Protein AF-A0A7I8IP91-F1 (afdb_monomer_lite)

InterPro domains:
  IPR002547 tRNA-binding domain [PF01588] (22-97)
  IPR002547 tRNA-binding domain [PS50886] (16-109)
  IPR012340 Nucleic acid-binding, OB-fold [G3DSA:2.40.50.140] (15-152)
  IPR012340 Nucleic acid-binding, OB-fold [SSF50249] (19-148)

Organism: Spirodela intermedia (NCBI:txid51605)

Radius of gyration: 16.3 Å; chains: 1; bounding box: 38×33×52 Å

Secondary structure (DSSP, 8-state):
-----------HHHHHHHTS-EEEEEEEEEEE-TT-TT-EEEEEESSSSSPEEEEES--S-EEEETTSPPEEETTEEE-SEEE----S--------B-EES-GGGGGGPPPPPPHHHHHHTTHHHHHHTTEEE-TTS-EEETTEEEEBBTB-

Foldseek 3Di:
DDPDDDPPPPDVLQLLVLQWFKKFWDFPDWDQDPQDNQKIWTFIHLPDPGTFTAIDNDDAGFIWRQQADWDDDRNDTGRTDTDDQDDDDRDDDDIWTKHWADPVCRVVRDHHDHNVCCVVVVSVVSNVVQWDQDPVRFTHRPNTGIATPVGD

pLDDT: mean 77.34, std 15.68, range [33.44, 92.81]

Structure (mmCIF, N/CA/C/O backbone):
data_AF-A0A7I8IP91-F1
#
_entry.id   AF-A0A7I8IP91-F1
#
loop_
_atom_site.group_PDB
_atom_site.id
_atom_site.type_symbol
_atom_site.label_atom_id
_atom_site.label_alt_id
_atom_site.label_comp_id
_atom_site.label_asym_id
_atom_site.label_entity_id
_atom_site.label_seq_id
_atom_site.pdbx_PDB_ins_code
_atom_site.Cartn_x
_atom_site.Cartn_y
_atom_site.Cartn_z
_atom_site.occupancy
_atom_site.B_iso_or_equiv
_atom_site.auth_seq_id
_atom_site.auth_comp_id
_atom_site.auth_asym_id
_atom_site.auth_atom_id
_atom_site.pdbx_PDB_model_num
ATOM 1 N N . MET A 1 1 ? 16.132 -11.610 -36.504 1.00 33.44 1 MET A N 1
ATOM 2 C CA . MET A 1 1 ? 17.129 -11.878 -35.449 1.00 33.44 1 MET A CA 1
ATOM 3 C C . MET A 1 1 ? 16.490 -11.457 -34.143 1.00 33.44 1 MET A C 1
ATOM 5 O O . MET A 1 1 ? 16.231 -10.275 -33.980 1.00 33.44 1 MET A O 1
ATOM 9 N N . SER A 1 2 ? 16.096 -12.425 -33.314 1.00 39.28 2 SER A N 1
ATOM 10 C CA . SER A 1 2 ? 15.478 -12.147 -32.015 1.00 39.28 2 SER A CA 1
ATOM 11 C C . SER A 1 2 ? 16.551 -11.561 -31.107 1.00 39.28 2 SER A C 1
ATOM 13 O O . SER A 1 2 ? 17.566 -12.219 -30.869 1.00 39.28 2 SER A O 1
ATOM 15 N N . ALA A 1 3 ? 16.378 -10.315 -30.673 1.00 34.19 3 ALA A N 1
ATOM 16 C CA . ALA A 1 3 ? 17.216 -9.752 -29.632 1.00 34.19 3 ALA A CA 1
ATOM 17 C C . ALA A 1 3 ? 16.907 -10.529 -28.349 1.00 34.19 3 ALA A C 1
ATOM 19 O O . ALA A 1 3 ? 15.826 -10.401 -27.781 1.00 34.19 3 ALA A O 1
ATOM 20 N N . ALA A 1 4 ? 17.839 -11.384 -27.932 1.00 35.97 4 ALA A N 1
ATOM 21 C CA . ALA A 1 4 ? 17.810 -11.949 -26.598 1.00 35.97 4 ALA A CA 1
ATOM 22 C C . ALA A 1 4 ? 17.852 -10.774 -25.616 1.00 35.97 4 ALA A C 1
ATOM 24 O O . ALA A 1 4 ? 18.824 -10.015 -25.610 1.00 35.97 4 ALA A O 1
ATOM 25 N N . ALA A 1 5 ? 16.780 -10.597 -24.841 1.00 37.12 5 ALA A N 1
ATOM 26 C CA . ALA A 1 5 ? 16.767 -9.655 -23.737 1.00 37.12 5 ALA A CA 1
ATOM 27 C C . ALA A 1 5 ? 17.964 -9.990 -22.842 1.00 37.12 5 ALA A C 1
ATOM 29 O O . ALA A 1 5 ? 18.101 -11.122 -22.370 1.00 37.12 5 ALA A O 1
ATOM 30 N N . ALA A 1 6 ? 18.873 -9.027 -22.685 1.00 37.91 6 ALA A N 1
ATOM 31 C CA . ALA A 1 6 ? 19.972 -9.150 -21.744 1.00 37.91 6 ALA A CA 1
ATOM 32 C C . ALA A 1 6 ? 19.394 -9.545 -20.374 1.00 37.91 6 ALA A C 1
ATOM 34 O O . ALA A 1 6 ? 18.312 -9.061 -20.026 1.00 37.91 6 ALA A O 1
ATOM 35 N N . PRO A 1 7 ? 20.065 -10.413 -19.596 1.00 43.66 7 PRO A N 1
ATOM 36 C CA . PRO A 1 7 ? 19.620 -10.690 -18.242 1.00 43.66 7 PRO A CA 1
ATOM 37 C C . PRO A 1 7 ? 19.564 -9.348 -17.514 1.00 43.66 7 PRO A C 1
ATOM 39 O O . PRO A 1 7 ? 20.591 -8.679 -17.391 1.00 43.66 7 PRO A O 1
ATOM 42 N N . LEU A 1 8 ? 18.354 -8.928 -17.125 1.00 48.78 8 LEU A N 1
ATOM 43 C CA . LEU A 1 8 ? 18.128 -7.729 -16.325 1.00 48.78 8 LEU A CA 1
ATOM 44 C C . LEU A 1 8 ? 19.043 -7.850 -15.109 1.00 48.78 8 LEU A C 1
ATOM 46 O O . LEU A 1 8 ? 18.809 -8.687 -14.235 1.00 48.78 8 LEU A O 1
ATOM 50 N N . ALA A 1 9 ? 20.130 -7.076 -15.108 1.00 45.84 9 ALA A N 1
ATOM 51 C CA . ALA A 1 9 ? 21.014 -6.965 -13.965 1.00 45.84 9 ALA A CA 1
ATOM 52 C C . ALA A 1 9 ? 20.152 -6.697 -12.725 1.00 45.84 9 ALA A C 1
ATOM 54 O O . ALA A 1 9 ? 19.138 -6.007 -12.827 1.00 45.84 9 ALA A O 1
ATOM 55 N N . ALA A 1 10 ? 20.532 -7.285 -11.591 1.00 57.12 10 ALA A N 1
ATOM 56 C CA . ALA A 1 10 ? 19.866 -7.103 -10.308 1.00 57.12 10 ALA A CA 1
ATOM 57 C C . ALA A 1 10 ? 19.738 -5.606 -9.992 1.00 57.12 10 ALA A C 1
ATOM 59 O O . ALA A 1 10 ? 20.677 -4.988 -9.494 1.00 57.12 10 ALA A O 1
ATOM 60 N N . ASP A 1 11 ? 18.600 -5.014 -10.348 1.00 71.25 11 ASP A N 1
ATOM 61 C CA . ASP A 1 11 ? 18.232 -3.669 -9.950 1.00 71.25 11 ASP A CA 1
ATOM 62 C C . ASP A 1 11 ? 17.725 -3.764 -8.505 1.00 71.25 11 ASP A C 1
ATOM 64 O O . ASP A 1 11 ? 16.665 -4.364 -8.270 1.00 71.25 11 ASP A O 1
ATOM 68 N N . PRO A 1 12 ? 18.453 -3.197 -7.524 1.00 79.31 12 PRO A N 1
ATOM 69 C CA . PRO A 1 12 ? 18.058 -3.251 -6.121 1.00 79.31 12 PRO A CA 1
ATOM 70 C C . PRO A 1 12 ? 16.658 -2.675 -5.882 1.00 79.31 12 PRO A C 1
ATOM 72 O O . PRO A 1 12 ? 15.971 -3.096 -4.953 1.00 79.31 12 PRO A O 1
ATOM 75 N N . ALA A 1 13 ? 16.222 -1.727 -6.719 1.00 79.06 13 ALA A N 1
ATOM 76 C CA . ALA A 1 13 ? 14.886 -1.153 -6.668 1.00 79.06 13 ALA A CA 1
ATOM 77 C C . ALA A 1 13 ? 13.824 -2.180 -7.051 1.00 79.06 13 ALA A C 1
ATOM 79 O O . ALA A 1 13 ? 12.839 -2.345 -6.333 1.00 79.06 13 ALA A O 1
ATOM 80 N N . ARG A 1 14 ? 14.046 -2.895 -8.160 1.00 82.56 14 ARG A N 1
ATOM 81 C CA . ARG A 1 14 ? 13.148 -3.941 -8.661 1.00 82.56 14 ARG A CA 1
ATOM 82 C C . ARG A 1 14 ? 13.026 -5.082 -7.660 1.00 82.56 14 ARG A C 1
ATOM 84 O O . ARG A 1 14 ? 11.921 -5.541 -7.381 1.00 82.56 14 ARG A O 1
ATOM 91 N N . GLU A 1 15 ? 14.145 -5.505 -7.076 1.00 85.81 15 GLU A N 1
ATOM 92 C CA . GLU A 1 15 ? 14.147 -6.525 -6.023 1.00 85.81 15 GLU A CA 1
ATOM 93 C C . GLU A 1 15 ? 13.382 -6.055 -4.781 1.00 85.81 15 GLU A C 1
ATOM 95 O O . GLU A 1 15 ? 12.542 -6.788 -4.259 1.00 85.81 15 GLU A O 1
ATOM 100 N N . ALA A 1 16 ? 13.612 -4.817 -4.333 1.00 88.06 16 ALA A N 1
ATOM 101 C CA . ALA A 1 16 ? 12.883 -4.230 -3.213 1.00 88.06 16 ALA A CA 1
ATOM 102 C C . ALA A 1 16 ? 11.378 -4.100 -3.500 1.00 88.06 16 ALA A C 1
ATOM 104 O O . ALA A 1 16 ? 10.563 -4.369 -2.617 1.00 88.06 16 ALA A O 1
ATOM 105 N N . ALA A 1 17 ? 10.999 -3.742 -4.727 1.00 87.94 17 ALA A N 1
ATOM 106 C CA . ALA A 1 17 ? 9.607 -3.644 -5.147 1.00 87.94 17 ALA A CA 1
ATOM 107 C C . ALA A 1 17 ? 8.913 -5.010 -5.161 1.00 87.94 17 ALA A C 1
ATOM 109 O O . ALA A 1 17 ? 7.777 -5.108 -4.707 1.00 87.94 17 ALA A O 1
ATOM 110 N N . GLY A 1 18 ? 9.608 -6.076 -5.572 1.00 87.12 18 GLY A N 1
ATOM 111 C CA . GLY A 1 18 ? 9.089 -7.446 -5.496 1.00 87.12 18 GLY A CA 1
ATOM 112 C C . GLY A 1 18 ? 8.797 -7.926 -4.068 1.00 87.12 18 GLY A C 1
ATOM 113 O O . GLY A 1 18 ? 7.997 -8.836 -3.877 1.00 87.12 18 GLY A O 1
ATOM 114 N N . LEU A 1 19 ? 9.408 -7.306 -3.052 1.00 90.12 19 LEU A N 1
ATOM 115 C CA . LEU A 1 19 ? 9.147 -7.596 -1.636 1.00 90.12 19 LEU A CA 1
ATOM 116 C C . LEU A 1 19 ? 7.926 -6.845 -1.076 1.00 90.12 19 LEU A C 1
ATOM 118 O O . LEU A 1 19 ? 7.536 -7.080 0.073 1.00 90.12 19 LEU A O 1
ATOM 122 N N . LEU A 1 20 ? 7.338 -5.918 -1.832 1.00 89.50 20 LEU A N 1
ATOM 123 C CA . LEU A 1 20 ? 6.121 -5.214 -1.446 1.00 89.50 20 LEU A CA 1
ATOM 124 C C . LEU A 1 20 ? 4.884 -6.005 -1.879 1.00 89.50 20 LEU A C 1
ATOM 126 O O . LEU A 1 20 ? 4.810 -6.517 -2.990 1.00 89.50 20 LEU A O 1
ATOM 130 N N . ASP A 1 21 ? 3.885 -6.071 -1.002 1.00 89.00 21 ASP A N 1
ATOM 131 C CA . ASP A 1 21 ? 2.593 -6.676 -1.324 1.00 89.00 21 ASP A CA 1
ATOM 132 C C . ASP A 1 21 ? 1.677 -5.593 -1.898 1.00 89.00 21 ASP A C 1
ATOM 134 O O . ASP A 1 21 ? 0.967 -4.908 -1.155 1.00 89.00 21 ASP A O 1
ATOM 138 N N . ILE A 1 22 ? 1.781 -5.374 -3.210 1.00 86.50 22 ILE A N 1
ATOM 139 C CA . ILE A 1 22 ? 0.960 -4.412 -3.949 1.00 86.50 22 ILE A CA 1
ATOM 140 C C . ILE A 1 22 ? -0.147 -5.174 -4.671 1.00 86.50 22 ILE A C 1
ATOM 142 O O . ILE A 1 22 ? 0.112 -6.019 -5.534 1.00 86.50 22 ILE A O 1
ATOM 146 N N . ARG A 1 23 ? -1.392 -4.848 -4.328 1.00 83.75 23 ARG A N 1
ATOM 147 C CA . ARG A 1 23 ? -2.587 -5.467 -4.906 1.00 83.75 23 ARG A CA 1
ATOM 148 C C . ARG A 1 23 ? -3.520 -4.405 -5.442 1.00 83.75 23 ARG A C 1
ATOM 150 O O . ARG A 1 23 ? -3.621 -3.323 -4.874 1.00 83.75 23 ARG A O 1
ATOM 157 N N . VAL A 1 24 ? -4.256 -4.726 -6.492 1.00 78.44 24 VAL A N 1
ATOM 158 C CA . VAL A 1 24 ? -5.423 -3.928 -6.863 1.00 78.44 24 VAL A CA 1
ATOM 159 C C . VAL A 1 24 ? -6.527 -4.156 -5.829 1.00 78.44 24 VAL A C 1
ATOM 161 O O . VAL A 1 24 ? -6.783 -5.300 -5.455 1.00 78.44 24 VAL A O 1
ATOM 164 N N . GLY A 1 25 ? -7.162 -3.081 -5.356 1.00 77.38 25 GLY A N 1
ATOM 165 C CA . GLY A 1 25 ? -8.253 -3.144 -4.387 1.00 77.38 25 GLY A CA 1
ATOM 166 C C . GLY A 1 25 ? -9.517 -2.444 -4.882 1.00 77.38 25 GLY A C 1
ATOM 167 O O . GLY A 1 25 ? -9.457 -1.435 -5.587 1.00 77.38 25 GLY A O 1
ATOM 168 N N . ARG A 1 26 ? -10.684 -2.962 -4.491 1.00 80.56 26 ARG A N 1
ATOM 169 C CA . ARG A 1 26 ? -11.982 -2.330 -4.750 1.00 80.56 26 ARG A CA 1
ATOM 170 C C . ARG A 1 26 ? -12.491 -1.646 -3.488 1.00 80.56 26 ARG A C 1
ATOM 172 O O . ARG A 1 26 ? -12.749 -2.307 -2.487 1.00 80.56 26 ARG A O 1
ATOM 179 N N . VAL A 1 27 ? -12.709 -0.335 -3.560 1.00 84.44 27 VAL A N 1
ATOM 180 C CA . VAL A 1 27 ? -13.393 0.411 -2.496 1.00 84.44 27 VAL A CA 1
ATOM 181 C C . VAL A 1 27 ? -14.853 -0.047 -2.431 1.00 84.44 27 VAL A C 1
ATOM 183 O O . VAL A 1 27 ? -15.593 0.057 -3.410 1.00 84.44 27 VAL A O 1
ATOM 186 N N . LEU A 1 28 ? -15.251 -0.594 -1.286 1.00 85.06 28 LEU A N 1
ATOM 187 C CA . LEU A 1 28 ? -16.617 -1.027 -0.992 1.00 85.06 28 LEU A CA 1
ATOM 188 C C . LEU A 1 28 ? -17.453 0.125 -0.439 1.00 85.06 28 LEU A C 1
ATOM 190 O O . LEU A 1 28 ? -18.606 0.303 -0.828 1.00 85.06 28 LEU A O 1
ATOM 194 N N . ARG A 1 29 ? -16.862 0.912 0.463 1.00 87.12 29 ARG A N 1
ATOM 195 C CA . ARG A 1 29 ? -17.454 2.137 1.000 1.00 87.12 29 ARG A CA 1
ATOM 196 C C . ARG A 1 29 ? -16.354 3.142 1.327 1.00 87.12 29 ARG A C 1
ATOM 198 O O . ARG A 1 29 ? -15.274 2.733 1.747 1.00 87.12 29 ARG A O 1
ATOM 205 N N . ALA A 1 30 ? -16.666 4.428 1.204 1.00 88.69 30 ALA A N 1
ATOM 206 C CA . ALA A 1 30 ? -15.826 5.533 1.652 1.00 88.69 30 ALA A CA 1
ATOM 207 C C . ALA A 1 30 ? -16.687 6.558 2.401 1.00 88.69 30 ALA A C 1
ATOM 209 O O . ALA A 1 30 ? -17.817 6.842 2.001 1.00 88.69 30 ALA A O 1
ATOM 210 N N . TRP A 1 31 ? -16.184 7.093 3.512 1.00 89.75 31 TRP A N 1
ATOM 211 C CA . TRP A 1 31 ? -16.861 8.139 4.281 1.00 89.75 31 TRP A CA 1
ATOM 212 C C . TRP A 1 31 ? -15.853 9.120 4.866 1.00 89.75 31 TRP A C 1
ATOM 214 O O . TRP A 1 31 ? -14.692 8.779 5.075 1.00 89.75 31 TRP A O 1
ATOM 224 N N . ARG A 1 32 ? -16.281 10.360 5.128 1.00 87.88 32 ARG A N 1
ATOM 225 C CA . ARG A 1 32 ? -15.396 11.371 5.721 1.00 87.88 32 ARG A CA 1
ATOM 226 C C . ARG A 1 32 ? -14.949 10.934 7.108 1.00 87.88 32 ARG A C 1
ATOM 228 O O . ARG A 1 32 ? -15.762 10.494 7.924 1.00 87.88 32 ARG A O 1
ATOM 235 N N . HIS A 1 33 ? -13.660 11.094 7.375 1.00 90.06 33 HIS A N 1
ATOM 236 C CA . HIS A 1 33 ? -13.102 10.790 8.675 1.00 90.06 33 HIS A CA 1
ATOM 237 C C . HIS A 1 33 ? -13.716 11.731 9.731 1.00 90.06 33 HIS A C 1
ATOM 239 O O . HIS A 1 33 ? -13.661 12.951 9.565 1.00 90.06 33 HIS A O 1
ATOM 245 N N . PRO A 1 34 ? -14.274 11.202 10.838 1.00 87.88 34 PRO A N 1
ATOM 246 C CA . PRO A 1 34 ? -15.031 11.998 11.810 1.00 87.88 34 PRO A CA 1
ATOM 247 C C . PRO A 1 34 ? -14.188 13.088 12.485 1.00 87.88 34 PRO A C 1
ATOM 249 O O . PRO A 1 34 ? -14.704 14.139 12.842 1.00 87.88 34 PRO A O 1
ATOM 252 N N . GLU A 1 35 ? -12.884 12.843 12.628 1.00 88.50 35 GLU A N 1
ATOM 253 C CA . GLU A 1 35 ? -11.933 13.758 13.277 1.00 88.50 35 GLU A CA 1
ATOM 254 C C . GLU A 1 35 ? -10.878 14.351 12.319 1.00 88.50 35 GLU A C 1
ATOM 256 O O . GLU A 1 35 ? -9.866 14.890 12.770 1.00 88.50 35 GLU A O 1
ATOM 261 N N . ALA A 1 36 ? -11.044 14.211 10.995 1.00 86.00 36 ALA A N 1
ATOM 262 C CA . A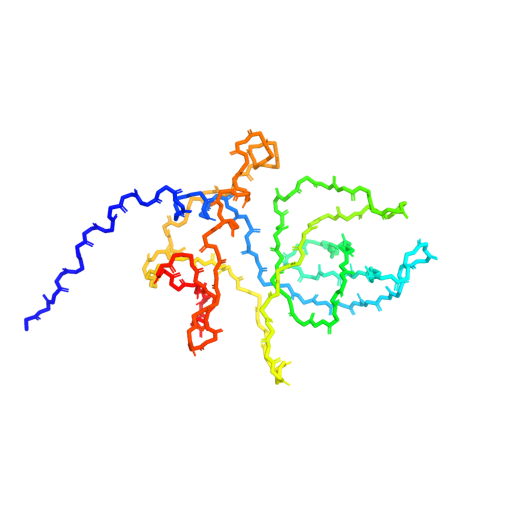LA A 1 36 ? -10.057 14.706 10.031 1.00 86.00 36 ALA A CA 1
ATOM 263 C C . ALA A 1 36 ? -10.699 15.138 8.706 1.00 86.00 36 ALA A C 1
ATOM 265 O O . ALA A 1 36 ? -11.069 14.314 7.878 1.00 86.00 36 ALA A O 1
ATOM 266 N N . GLU A 1 37 ? -10.769 16.448 8.477 1.00 81.25 37 GLU A N 1
ATOM 267 C CA . GLU A 1 37 ? -11.466 17.034 7.321 1.00 81.25 37 GLU A CA 1
ATOM 268 C C . GLU A 1 37 ? -10.844 16.672 5.964 1.00 81.25 37 GLU A C 1
ATOM 270 O O . GLU A 1 37 ? -11.547 16.630 4.952 1.00 81.25 37 GLU A O 1
ATOM 275 N N . SER A 1 38 ? -9.537 16.393 5.948 1.00 80.88 38 SER A N 1
ATOM 276 C CA . SER A 1 38 ? -8.775 16.039 4.748 1.00 80.88 38 SER A CA 1
ATOM 277 C C . SER A 1 38 ? -8.651 14.532 4.515 1.00 80.88 38 SER A C 1
ATOM 279 O O . SER A 1 38 ? -7.878 14.134 3.646 1.00 80.88 38 SER A O 1
ATOM 281 N N . LEU A 1 39 ? -9.314 13.695 5.322 1.00 85.19 39 LEU A N 1
ATOM 282 C CA . LEU A 1 39 ? -9.231 12.242 5.204 1.00 85.19 39 LEU A CA 1
ATOM 283 C C . LEU A 1 39 ? -10.609 11.617 4.992 1.00 85.19 39 LEU A C 1
ATOM 285 O O . LEU A 1 39 ? -11.612 12.017 5.585 1.00 85.19 39 LEU A O 1
ATOM 289 N N . PHE A 1 40 ? -10.613 10.571 4.188 1.00 86.75 40 PHE A N 1
ATOM 290 C CA . PHE A 1 40 ? -11.655 9.575 4.099 1.00 86.75 40 PHE A CA 1
ATOM 291 C C . PHE A 1 40 ? -11.213 8.319 4.846 1.00 86.75 40 PHE A C 1
ATOM 293 O O . PHE A 1 40 ? -10.032 8.104 5.130 1.00 86.75 40 PHE A O 1
ATOM 300 N N . VAL A 1 41 ? -12.200 7.524 5.229 1.00 89.94 41 VAL A N 1
ATOM 301 C CA . VAL A 1 41 ? -12.028 6.159 5.703 1.00 89.94 41 VAL A CA 1
ATOM 302 C C . VAL A 1 41 ? -12.677 5.270 4.661 1.00 89.94 41 VAL A C 1
ATOM 304 O O . VAL A 1 41 ? -13.837 5.483 4.307 1.00 89.94 41 VAL A O 1
ATOM 307 N N . GLU A 1 42 ? -11.931 4.295 4.167 1.00 89.38 42 GLU A N 1
ATOM 308 C CA . GLU A 1 42 ? -12.368 3.366 3.140 1.00 89.38 42 GLU A CA 1
ATOM 309 C C . GLU A 1 42 ? -12.361 1.930 3.661 1.00 89.38 42 GLU A C 1
ATOM 311 O O . GLU A 1 42 ? -11.449 1.513 4.378 1.00 89.38 42 GLU A O 1
ATOM 316 N N . GLU A 1 43 ? -13.360 1.146 3.259 1.00 90.75 43 GLU A N 1
ATOM 317 C CA . GLU A 1 43 ? -13.259 -0.314 3.290 1.00 90.75 43 GLU A CA 1
ATOM 318 C C . GLU A 1 43 ? -12.891 -0.801 1.904 1.00 90.75 43 GLU A C 1
ATOM 320 O O . GLU A 1 43 ? -13.617 -0.543 0.942 1.00 90.75 43 GLU A O 1
ATOM 325 N N . VAL A 1 44 ? -11.768 -1.501 1.803 1.00 88.69 44 VAL A N 1
ATOM 326 C CA . VAL A 1 44 ? -11.217 -1.937 0.524 1.00 88.69 44 VAL A CA 1
ATOM 327 C C . VAL A 1 44 ? -11.107 -3.452 0.507 1.00 88.69 44 VAL A C 1
ATOM 329 O O . VAL A 1 44 ? -10.420 -4.048 1.338 1.00 88.69 44 VAL A O 1
ATOM 332 N N . ASP A 1 45 ? -11.794 -4.070 -0.448 1.00 83.88 45 ASP A N 1
ATOM 333 C CA . ASP A 1 45 ? -11.640 -5.484 -0.762 1.00 83.88 45 ASP A CA 1
ATOM 334 C C . ASP A 1 45 ? -10.376 -5.682 -1.602 1.00 83.88 45 ASP A C 1
ATOM 336 O O . ASP A 1 45 ? -10.226 -5.099 -2.677 1.00 83.88 45 ASP A O 1
ATOM 340 N N . VAL A 1 46 ? -9.461 -6.498 -1.087 1.00 82.25 46 VAL A N 1
ATOM 341 C CA . VAL A 1 46 ? -8.184 -6.859 -1.721 1.00 82.25 46 VAL A CA 1
ATOM 342 C C . VAL A 1 46 ? -8.063 -8.376 -1.931 1.00 82.25 46 VAL A C 1
ATOM 344 O O . VAL A 1 46 ? -6.951 -8.902 -2.026 1.00 82.25 46 VAL A O 1
ATOM 347 N N . GLY A 1 47 ? -9.197 -9.090 -1.952 1.00 81.50 47 GLY A N 1
ATOM 348 C CA . GLY A 1 47 ? -9.256 -10.550 -2.074 1.00 81.50 47 GLY A CA 1
ATOM 349 C C . GLY A 1 47 ? -8.938 -11.304 -0.778 1.00 81.50 47 GLY A C 1
ATOM 350 O O . GLY A 1 47 ? -8.556 -12.471 -0.821 1.00 81.50 47 GLY A O 1
ATOM 351 N N . GLU A 1 48 ? -9.049 -10.637 0.372 1.00 85.50 48 GLU A N 1
ATOM 352 C CA . GLU A 1 48 ? -8.894 -11.243 1.700 1.00 85.50 48 GLU A CA 1
ATOM 353 C C . GLU A 1 48 ? -10.250 -11.666 2.281 1.00 85.50 48 GLU A C 1
ATOM 355 O O . GLU A 1 48 ? -11.302 -11.326 1.747 1.00 85.50 48 GLU A O 1
ATOM 360 N N . ALA A 1 49 ? -10.232 -12.419 3.387 1.00 87.12 49 ALA A N 1
ATOM 361 C CA . ALA A 1 49 ? -11.461 -12.865 4.048 1.00 87.12 49 ALA A CA 1
ATOM 362 C C . ALA A 1 49 ? -12.315 -11.698 4.575 1.00 87.12 49 ALA A C 1
ATOM 364 O O . ALA A 1 49 ? -13.540 -11.799 4.605 1.00 87.12 49 ALA A O 1
ATOM 365 N N . GLU A 1 50 ? -11.671 -10.601 4.982 1.00 89.19 50 GLU A N 1
ATOM 366 C CA . GLU A 1 50 ? -12.327 -9.387 5.460 1.00 89.19 50 GLU A CA 1
ATOM 367 C C . GLU A 1 50 ? -11.759 -8.157 4.730 1.00 89.19 50 GLU A C 1
ATOM 369 O O . GLU A 1 50 ? -10.547 -8.099 4.492 1.00 89.19 50 GLU A O 1
ATOM 374 N N . PRO A 1 51 ? -12.596 -7.157 4.389 1.00 90.31 51 PRO A N 1
ATOM 375 C CA . PRO A 1 51 ? -12.126 -5.903 3.815 1.00 90.31 51 PRO A CA 1
ATOM 376 C C . PRO A 1 51 ? -11.178 -5.159 4.756 1.00 90.31 51 PRO A C 1
ATOM 378 O O . PRO A 1 51 ? -11.335 -5.164 5.979 1.00 90.31 51 PRO A O 1
ATOM 381 N N . ARG A 1 52 ? -10.219 -4.434 4.184 1.00 92.25 52 ARG A N 1
ATOM 382 C CA . ARG A 1 52 ? -9.285 -3.616 4.958 1.00 92.25 52 ARG A CA 1
ATOM 383 C C . ARG A 1 52 ? -9.840 -2.222 5.187 1.00 92.25 52 ARG A C 1
ATOM 385 O O . ARG A 1 52 ? -10.227 -1.553 4.236 1.00 92.25 52 ARG A O 1
ATOM 392 N N . THR A 1 53 ? -9.784 -1.749 6.432 1.00 92.81 53 THR A N 1
ATOM 393 C CA . THR A 1 53 ? -9.965 -0.324 6.740 1.00 92.81 53 THR A CA 1
ATOM 394 C C . THR A 1 53 ? -8.689 0.439 6.418 1.00 92.81 53 THR A C 1
ATOM 396 O O . THR A 1 53 ? -7.629 0.141 6.984 1.00 92.81 53 THR A O 1
ATOM 399 N N . ILE A 1 54 ? -8.792 1.421 5.533 1.00 90.50 54 ILE A N 1
ATOM 400 C CA . ILE A 1 54 ? -7.708 2.320 5.143 1.00 90.50 54 ILE A CA 1
ATOM 401 C C . ILE A 1 54 ? -8.203 3.753 5.352 1.00 90.50 54 ILE A C 1
ATOM 403 O O . ILE A 1 54 ? -9.401 4.004 5.306 1.00 90.50 54 ILE A O 1
ATOM 407 N N . CYS A 1 55 ? -7.301 4.668 5.701 1.00 87.62 55 CYS A N 1
ATOM 408 C CA . CYS A 1 55 ? -7.612 6.094 5.709 1.00 87.62 55 CYS A CA 1
ATOM 409 C C . CYS A 1 55 ? -6.776 6.775 4.629 1.00 87.62 55 CYS A C 1
ATOM 411 O O . CYS A 1 55 ? -5.543 6.666 4.665 1.00 87.62 55 CYS A O 1
ATOM 413 N N . SER A 1 56 ? -7.413 7.491 3.708 1.00 83.12 56 SER A N 1
ATOM 414 C CA . SER A 1 56 ? -6.739 8.159 2.595 1.00 83.12 56 SER A CA 1
ATOM 415 C C . SER A 1 56 ? -7.223 9.598 2.401 1.00 83.12 56 SER A C 1
ATOM 417 O O . SER A 1 56 ? -8.174 10.036 3.034 1.00 83.12 56 SER A O 1
ATOM 419 N N . GLY A 1 57 ? -6.531 10.371 1.564 1.00 76.44 57 GLY A N 1
ATOM 420 C CA . GLY A 1 57 ? -6.973 11.707 1.142 1.00 76.44 57 GLY A CA 1
ATOM 421 C C . GLY A 1 57 ? -7.590 11.730 -0.261 1.00 76.44 57 GLY A C 1
ATOM 422 O O . GLY A 1 57 ? -7.643 12.801 -0.858 1.00 76.44 57 GLY A O 1
ATOM 423 N N . LEU A 1 58 ? -7.960 10.570 -0.821 1.00 66.19 58 LEU A N 1
ATOM 424 C CA . LEU A 1 58 ? -8.332 10.388 -2.231 1.00 66.19 58 LEU A CA 1
ATOM 425 C C . LEU A 1 58 ? -9.688 9.670 -2.361 1.00 66.19 58 LEU A C 1
ATOM 427 O O . LEU A 1 58 ? -10.049 8.889 -1.490 1.00 66.19 58 LEU A O 1
ATOM 431 N N . ASP A 1 59 ? -10.414 9.909 -3.459 1.00 55.47 59 ASP A N 1
ATOM 432 C CA . ASP A 1 59 ? -11.759 9.351 -3.713 1.00 55.47 59 ASP A CA 1
ATOM 433 C C . ASP A 1 59 ? -11.830 8.667 -5.097 1.00 55.47 59 ASP A C 1
ATOM 435 O O . ASP A 1 59 ? -12.419 9.194 -6.040 1.00 55.47 59 ASP A O 1
ATOM 439 N N . ALA A 1 60 ? -11.137 7.530 -5.267 1.00 56.78 60 ALA A N 1
ATOM 440 C CA . ALA A 1 60 ? -11.089 6.798 -6.543 1.00 56.78 60 ALA A CA 1
ATOM 441 C C . ALA A 1 60 ? -10.746 5.298 -6.386 1.00 56.78 60 ALA A C 1
ATOM 443 O O . ALA A 1 60 ? -10.509 4.795 -5.289 1.00 56.78 60 ALA A O 1
ATOM 444 N N . ARG A 1 61 ? -10.722 4.570 -7.515 1.00 57.75 61 ARG A N 1
ATOM 445 C CA . ARG A 1 61 ? -10.198 3.194 -7.645 1.00 57.75 61 ARG A CA 1
ATOM 446 C C . ARG A 1 61 ? -8.687 3.175 -7.394 1.00 57.75 61 ARG A C 1
ATOM 448 O O . ARG A 1 61 ? -7.989 4.067 -7.864 1.00 57.75 61 ARG A O 1
ATOM 455 N N . VAL A 1 62 ? -8.187 2.175 -6.663 1.00 67.44 62 VAL A N 1
ATOM 456 C CA . VAL A 1 62 ? -6.880 2.274 -5.992 1.00 67.44 62 VAL A CA 1
ATOM 457 C C . VAL A 1 62 ? -6.077 0.979 -6.010 1.00 67.44 62 VAL A C 1
ATOM 459 O O . VAL A 1 62 ? -6.601 -0.131 -5.910 1.00 67.44 62 VAL A O 1
ATOM 462 N N . LEU A 1 63 ? -4.763 1.148 -6.071 1.00 73.88 63 LEU A N 1
ATOM 463 C CA . LEU A 1 63 ? -3.797 0.127 -5.693 1.00 73.88 63 LEU A CA 1
ATOM 464 C C . LEU A 1 63 ? -3.613 0.170 -4.169 1.00 73.88 63 LEU A C 1
ATOM 466 O O . LEU A 1 63 ? -3.712 1.228 -3.560 1.00 73.88 63 LEU A O 1
ATOM 470 N N . VAL A 1 64 ? -3.349 -0.962 -3.526 1.00 81.31 64 VAL A N 1
ATOM 471 C CA . VAL A 1 64 ? -3.211 -1.079 -2.070 1.00 81.31 64 VAL A CA 1
ATOM 472 C C . VAL A 1 64 ? -1.869 -1.703 -1.728 1.00 81.31 64 VAL A C 1
ATOM 474 O O . VAL A 1 64 ? -1.564 -2.818 -2.147 1.00 81.31 64 VAL A O 1
ATOM 477 N N . LEU A 1 65 ? -1.092 -1.005 -0.904 1.00 82.62 65 LEU A N 1
ATOM 478 C CA . LEU A 1 65 ? 0.097 -1.541 -0.258 1.00 82.62 65 LEU A CA 1
ATOM 479 C C . LEU A 1 65 ? -0.318 -2.266 1.032 1.00 82.62 65 LEU A C 1
ATOM 481 O O . LEU A 1 65 ? -0.600 -1.643 2.063 1.00 82.62 65 LEU A O 1
ATOM 485 N N . ALA A 1 66 ? -0.395 -3.593 0.956 1.00 86.19 66 ALA A N 1
ATOM 486 C CA . ALA A 1 66 ? -1.061 -4.446 1.938 1.00 86.19 66 ALA A CA 1
ATOM 487 C C . ALA A 1 66 ? -0.127 -4.983 3.043 1.00 86.19 66 ALA A C 1
ATOM 489 O O . ALA A 1 66 ? -0.596 -5.426 4.093 1.00 86.19 66 ALA A O 1
ATOM 490 N N . ASN A 1 67 ? 1.196 -4.917 2.879 1.00 89.56 67 ASN A N 1
ATOM 491 C CA . ASN A 1 67 ? 2.157 -5.405 3.881 1.00 89.56 67 ASN A CA 1
ATOM 492 C C . ASN A 1 67 ? 2.794 -4.299 4.741 1.00 89.56 67 ASN A C 1
ATOM 494 O O . ASN A 1 67 ? 3.839 -4.506 5.364 1.00 89.56 67 ASN A O 1
ATOM 498 N N . LEU A 1 68 ? 2.157 -3.129 4.838 1.00 85.00 68 LEU A N 1
ATOM 499 C CA . LEU A 1 68 ? 2.544 -2.105 5.806 1.00 85.00 68 LEU A CA 1
ATOM 500 C C . LEU A 1 68 ? 2.104 -2.469 7.227 1.00 85.00 68 LEU A C 1
ATOM 502 O O . LEU A 1 68 ? 1.072 -3.100 7.453 1.00 85.00 68 LEU A O 1
ATOM 506 N N . LYS A 1 69 ? 2.866 -2.002 8.223 1.00 87.25 69 LYS A N 1
ATOM 507 C CA . LYS A 1 69 ? 2.390 -2.036 9.610 1.00 87.25 69 LYS A CA 1
ATOM 508 C C . LYS A 1 69 ? 1.144 -1.162 9.751 1.00 87.25 69 LYS A C 1
ATOM 510 O O . LYS A 1 69 ? 1.213 -0.007 9.324 1.00 87.25 69 LYS A O 1
ATOM 515 N N . PRO A 1 70 ? 0.083 -1.645 10.423 1.00 89.94 70 PRO A N 1
ATOM 516 C CA . PRO A 1 70 ? -1.062 -0.810 10.744 1.00 89.94 70 PRO A CA 1
ATOM 517 C C . PRO A 1 70 ? -0.650 0.442 11.518 1.00 89.94 70 PRO A C 1
ATOM 519 O O . PRO A 1 70 ? 0.225 0.386 12.390 1.00 89.94 70 PRO A O 1
ATOM 522 N N . ARG A 1 71 ? -1.286 1.571 11.209 1.00 90.12 71 ARG A N 1
ATOM 523 C CA . ARG A 1 71 ? -1.038 2.859 11.868 1.00 90.12 71 ARG A CA 1
ATOM 524 C C . ARG A 1 71 ? -2.360 3.490 12.276 1.00 90.12 71 ARG A C 1
ATOM 526 O O . ARG A 1 71 ? -3.319 3.472 11.513 1.00 90.12 71 ARG A O 1
ATOM 533 N N . ASN A 1 72 ? -2.392 4.077 13.469 1.00 89.19 72 ASN A N 1
ATOM 534 C CA . ASN A 1 72 ? -3.527 4.892 13.887 1.00 89.19 72 ASN A CA 1
ATOM 535 C C . ASN A 1 72 ? -3.417 6.272 13.240 1.00 89.19 72 ASN A C 1
ATOM 537 O O . ASN A 1 72 ? -2.429 6.980 13.432 1.00 89.19 72 ASN A O 1
ATOM 541 N N . MET A 1 73 ? -4.447 6.650 12.496 1.00 84.38 73 MET A N 1
ATOM 542 C CA . MET A 1 73 ? -4.605 7.958 11.881 1.00 84.38 73 MET A CA 1
ATOM 543 C C . MET A 1 73 ? -5.813 8.610 12.536 1.00 84.38 73 MET A C 1
ATOM 545 O O . MET A 1 73 ? -6.937 8.206 12.281 1.00 84.38 73 MET A O 1
ATOM 549 N N . ARG A 1 74 ? -5.565 9.569 13.440 1.00 86.12 74 ARG A N 1
ATOM 550 C CA . ARG A 1 74 ? -6.622 10.323 14.145 1.00 86.12 74 ARG A CA 1
ATOM 551 C C . ARG A 1 74 ? -7.685 9.415 14.795 1.00 86.12 74 ARG A C 1
ATOM 553 O O . ARG A 1 74 ? -8.875 9.614 14.638 1.00 86.12 74 ARG A O 1
ATOM 560 N N . GLY A 1 75 ? -7.232 8.381 15.504 1.00 84.56 75 GLY A N 1
ATOM 561 C CA . GLY A 1 75 ? -8.115 7.463 16.236 1.00 84.56 75 GLY A CA 1
ATOM 562 C C . GLY A 1 75 ? -8.622 6.264 15.430 1.00 84.56 75 GLY A C 1
ATOM 563 O O . GLY A 1 75 ? -9.037 5.281 16.039 1.00 84.56 75 GLY A O 1
ATOM 564 N N . ILE A 1 76 ? -8.504 6.270 14.097 1.00 84.94 76 ILE A N 1
A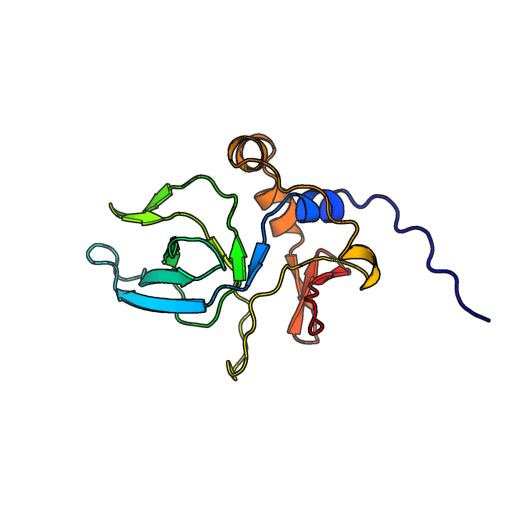TOM 565 C CA . ILE A 1 76 ? -8.891 5.134 13.249 1.00 84.94 76 ILE A CA 1
ATOM 566 C C . ILE A 1 76 ? -7.656 4.337 12.829 1.00 84.94 76 ILE A C 1
ATOM 568 O O . ILE A 1 76 ? -6.635 4.886 12.412 1.00 84.94 76 ILE A O 1
ATOM 572 N N . LYS A 1 77 ? -7.735 3.012 12.958 1.00 90.50 77 LYS A N 1
ATOM 573 C CA . LYS A 1 77 ? -6.653 2.101 12.582 1.00 90.50 77 LYS A CA 1
ATOM 574 C C . LYS A 1 77 ? -6.677 1.855 11.070 1.00 90.50 77 LYS A C 1
ATOM 576 O O . LYS A 1 77 ? -7.552 1.148 10.582 1.00 90.50 77 LYS A O 1
ATOM 581 N N . SER A 1 78 ? -5.685 2.387 10.359 1.00 89.31 78 SER A N 1
ATOM 582 C CA . SER A 1 78 ? -5.450 2.125 8.935 1.00 89.31 78 SER A CA 1
ATOM 583 C C . SER A 1 78 ? -4.547 0.898 8.759 1.00 89.31 78 SER A C 1
ATOM 585 O O . SER A 1 78 ? -3.485 0.808 9.385 1.00 89.31 78 SER A O 1
ATOM 587 N N . ASN A 1 79 ? -4.964 -0.058 7.924 1.00 90.94 79 ASN A N 1
ATOM 588 C CA . ASN A 1 79 ? -4.314 -1.361 7.710 1.00 90.94 79 ASN A CA 1
ATOM 589 C C . ASN A 1 79 ? -3.703 -1.485 6.305 1.00 90.94 79 ASN A C 1
ATOM 591 O O . ASN A 1 79 ? -3.737 -2.549 5.686 1.00 90.94 79 ASN A O 1
ATOM 595 N N . GLY A 1 80 ? -3.149 -0.390 5.796 1.00 87.12 80 GLY A N 1
ATOM 596 C CA . GLY A 1 80 ? -2.516 -0.337 4.486 1.00 87.12 80 GLY A CA 1
ATOM 597 C C . GLY A 1 80 ? -2.332 1.101 4.026 1.00 87.12 80 GLY A C 1
ATOM 598 O O . GLY A 1 80 ? -2.473 2.044 4.807 1.00 87.12 80 GLY A O 1
ATOM 599 N N . MET A 1 81 ? -2.007 1.258 2.751 1.00 85.56 81 MET A N 1
ATOM 600 C CA . MET A 1 81 ? -1.943 2.555 2.084 1.00 85.56 81 MET A CA 1
ATOM 601 C C . MET A 1 81 ? -2.476 2.409 0.667 1.00 85.56 81 MET A C 1
ATOM 603 O O . MET A 1 81 ? -2.176 1.416 0.009 1.00 85.56 81 MET A O 1
ATOM 607 N N . LEU A 1 82 ? -3.246 3.393 0.209 1.00 81.50 82 LEU A N 1
ATOM 608 C CA . LEU A 1 82 ? -3.680 3.465 -1.180 1.00 81.50 82 LEU A CA 1
ATOM 609 C C . LEU A 1 82 ? -2.576 4.111 -2.025 1.00 81.50 82 LEU A C 1
ATOM 611 O O . LEU A 1 82 ? -2.037 5.152 -1.651 1.00 81.50 82 LEU A O 1
ATOM 615 N N . LEU A 1 83 ? -2.241 3.484 -3.146 1.00 72.94 83 LEU A N 1
ATOM 616 C CA . LEU A 1 83 ? -1.430 4.034 -4.221 1.00 72.94 83 LEU A CA 1
ATOM 617 C C . LEU A 1 83 ? -2.379 4.509 -5.322 1.00 72.94 83 LEU A C 1
ATOM 619 O O . LEU A 1 83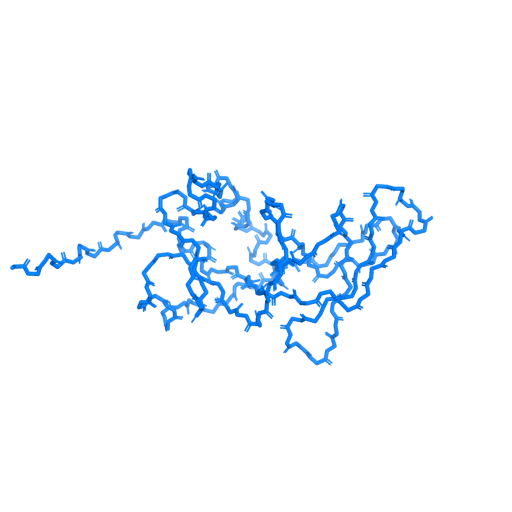 ? -3.301 3.792 -5.719 1.00 72.94 83 LEU A O 1
ATOM 623 N N . ALA A 1 84 ? -2.141 5.717 -5.813 1.00 60.16 84 ALA A N 1
ATOM 624 C CA . ALA A 1 84 ? -2.927 6.314 -6.876 1.00 60.16 84 ALA A CA 1
ATOM 625 C C . ALA A 1 84 ? -2.003 6.961 -7.908 1.00 60.16 84 ALA A C 1
ATOM 627 O O . ALA A 1 84 ? -1.051 7.655 -7.548 1.00 60.16 84 ALA A O 1
ATOM 628 N N . ALA A 1 85 ? -2.327 6.737 -9.177 1.00 54.84 85 ALA A N 1
ATOM 629 C CA . ALA A 1 85 ? -1.984 7.610 -10.290 1.00 54.84 85 ALA A CA 1
ATOM 630 C C . ALA A 1 85 ? -3.265 8.380 -10.664 1.00 54.84 85 ALA A C 1
ATOM 632 O O . ALA A 1 85 ? -4.365 7.887 -10.415 1.00 54.84 85 ALA A O 1
ATOM 633 N N . SER A 1 86 ? -3.152 9.592 -11.200 1.00 43.66 86 SER A N 1
ATOM 634 C CA . SER A 1 86 ? -4.314 10.428 -11.529 1.00 43.66 86 SER A CA 1
ATOM 635 C C . SER A 1 86 ? -4.423 10.670 -13.035 1.00 43.66 86 SER A C 1
ATOM 637 O O . SER A 1 86 ? -3.493 11.230 -13.615 1.00 43.66 86 SER A O 1
ATOM 639 N N . ASP A 1 87 ? -5.570 10.329 -13.621 1.00 46.78 87 ASP A N 1
ATOM 640 C CA . ASP A 1 87 ? -6.074 10.780 -14.925 1.00 46.78 87 ASP A CA 1
ATOM 641 C C . ASP A 1 87 ? -7.626 10.836 -14.900 1.00 46.78 87 ASP A C 1
ATOM 643 O O . ASP A 1 87 ? -8.234 10.579 -13.862 1.00 46.78 87 ASP A O 1
ATOM 647 N N . GLU A 1 88 ? -8.280 11.257 -15.991 1.00 45.12 88 GLU A N 1
ATOM 648 C CA . GLU A 1 88 ? -9.651 11.811 -15.964 1.00 45.12 88 GLU A CA 1
ATOM 649 C C . GLU A 1 88 ? -10.824 10.788 -16.004 1.00 45.12 88 GLU A C 1
ATOM 651 O O . GLU A 1 88 ? -11.964 11.196 -15.789 1.00 45.12 88 GLU A O 1
ATOM 656 N N . ALA A 1 89 ? -10.614 9.481 -16.268 1.00 56.81 89 ALA A N 1
ATOM 657 C CA . ALA A 1 89 ? -11.696 8.601 -16.784 1.00 56.81 89 ALA A CA 1
ATOM 658 C C . ALA A 1 89 ? -12.085 7.317 -15.989 1.00 56.81 89 ALA A C 1
ATOM 660 O O . ALA A 1 89 ? -13.082 6.688 -16.323 1.00 56.81 89 ALA A O 1
ATOM 661 N N . HIS A 1 90 ? -11.355 6.890 -14.953 1.00 50.84 90 HIS A N 1
ATOM 662 C CA . HIS A 1 90 ? -11.756 5.945 -13.873 1.00 50.8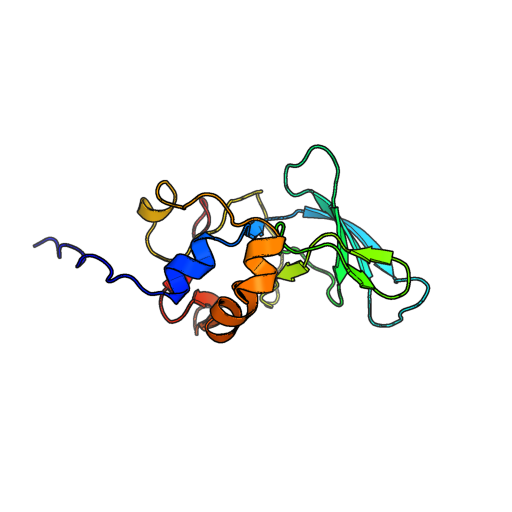4 90 HIS A CA 1
ATOM 663 C C . HIS A 1 90 ? -12.742 4.745 -14.109 1.00 50.84 90 HIS A C 1
ATOM 665 O O . HIS A 1 90 ? -13.485 4.395 -13.184 1.00 50.84 90 HIS A O 1
ATOM 671 N N . GLU A 1 91 ? -12.757 4.019 -15.243 1.00 49.22 91 GLU A N 1
ATOM 672 C CA . GLU A 1 91 ? -13.868 3.080 -15.553 1.00 49.22 91 GLU A CA 1
ATOM 673 C C . GLU A 1 91 ? -13.590 1.567 -15.800 1.00 49.22 91 GLU A C 1
ATOM 675 O O . GLU A 1 91 ? -14.484 0.876 -16.267 1.00 49.22 91 GLU A O 1
ATOM 680 N N . LYS A 1 92 ? -12.498 0.909 -15.358 1.00 40.59 92 LYS A N 1
ATOM 681 C CA . LYS A 1 92 ? -12.513 -0.590 -15.195 1.00 40.59 92 LYS A CA 1
ATOM 682 C C . LYS A 1 92 ? -11.479 -1.133 -14.190 1.00 40.59 92 LYS A C 1
ATOM 684 O O . LYS A 1 92 ? -10.387 -0.593 -14.160 1.00 40.59 92 LYS A O 1
ATOM 689 N N . VAL A 1 93 ? -11.810 -2.130 -13.342 1.00 42.84 93 VAL A N 1
ATOM 690 C CA . VAL A 1 93 ? -10.855 -2.734 -12.369 1.00 42.84 93 VAL A CA 1
ATOM 691 C C . VAL A 1 93 ? -11.147 -4.213 -12.070 1.00 42.84 93 VAL A C 1
ATOM 693 O O . VAL A 1 93 ? -12.283 -4.568 -11.756 1.00 42.84 93 VAL A O 1
ATOM 696 N N . GLU A 1 94 ? -10.093 -5.036 -12.093 1.00 40.53 94 GLU A N 1
ATOM 697 C CA . GLU A 1 94 ? -10.032 -6.437 -11.644 1.00 40.53 94 GLU A CA 1
ATOM 698 C C . GLU A 1 94 ? -8.965 -6.590 -10.537 1.00 40.53 94 GLU A C 1
ATOM 700 O O . GLU A 1 94 ?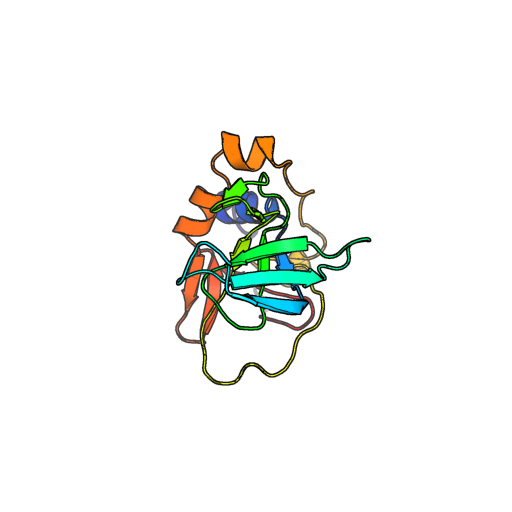 -8.021 -5.804 -10.481 1.00 40.53 94 GLU A O 1
ATOM 705 N N . LEU A 1 95 ? -9.094 -7.581 -9.645 1.00 42.06 95 LEU A N 1
ATOM 706 C CA . LEU A 1 95 ? -8.120 -7.834 -8.569 1.00 42.06 95 LEU A CA 1
ATOM 707 C C . LEU A 1 95 ? -6.857 -8.492 -9.140 1.00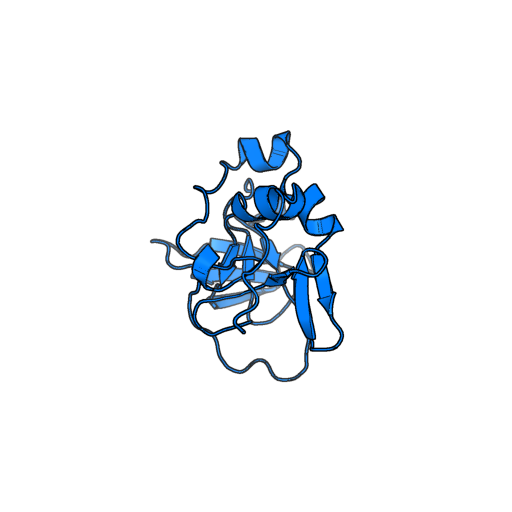 42.06 95 LEU A C 1
ATOM 709 O O . LEU A 1 95 ? -6.843 -9.696 -9.391 1.00 42.06 95 LEU A O 1
ATOM 713 N N . LEU A 1 96 ? -5.798 -7.710 -9.344 1.00 52.78 96 LEU A N 1
ATOM 714 C CA . LEU A 1 96 ? -4.555 -8.179 -9.949 1.00 52.78 96 LEU A CA 1
ATOM 715 C C . LEU A 1 96 ? -3.361 -7.961 -9.016 1.00 52.78 96 LEU A C 1
ATOM 717 O O . LEU A 1 96 ? -3.290 -6.985 -8.264 1.00 52.78 96 LEU A O 1
ATOM 721 N N . ARG A 1 97 ? -2.409 -8.893 -9.081 1.00 63.62 97 ARG A N 1
ATOM 722 C CA . ARG A 1 97 ? -1.084 -8.740 -8.475 1.00 63.62 97 ARG A CA 1
ATOM 723 C C . ARG A 1 97 ? -0.226 -7.889 -9.405 1.00 63.62 97 ARG A C 1
ATOM 725 O O . ARG A 1 97 ? -0.218 -8.134 -10.610 1.00 63.62 97 ARG A O 1
ATOM 732 N N . VAL A 1 98 ? 0.486 -6.923 -8.836 1.00 77.88 98 VAL A N 1
ATOM 733 C CA . VAL A 1 98 ? 1.336 -5.988 -9.581 1.00 77.88 98 VAL A CA 1
ATOM 734 C C . VAL A 1 98 ? 2.783 -6.486 -9.627 1.00 77.88 98 VAL A C 1
ATOM 736 O O . VAL A 1 98 ? 3.263 -7.055 -8.646 1.00 77.88 98 VAL A O 1
ATOM 739 N N . TRP A 1 99 ? 3.490 -6.272 -10.739 1.00 81.00 99 TRP A N 1
ATOM 740 C CA . TRP A 1 99 ? 4.951 -6.411 -10.843 1.00 81.00 99 TRP A CA 1
ATOM 741 C C . TRP A 1 99 ? 5.579 -5.253 -11.613 1.00 81.00 99 TRP A C 1
ATOM 743 O O . TRP A 1 99 ? 4.871 -4.447 -12.202 1.00 81.00 99 TRP A O 1
ATOM 753 N N . PHE A 1 100 ? 6.911 -5.188 -11.613 1.00 79.69 100 PHE A N 1
ATOM 754 C CA . PHE A 1 100 ? 7.682 -4.238 -12.411 1.00 79.69 100 PHE A CA 1
ATOM 755 C C . PHE A 1 100 ? 8.647 -4.994 -13.325 1.00 79.69 100 PHE A C 1
ATOM 757 O O . PHE A 1 100 ? 9.455 -5.784 -12.827 1.00 79.69 100 PHE A O 1
ATOM 764 N N . GLY A 1 101 ? 8.589 -4.753 -14.638 1.00 80.44 101 GLY A N 1
ATOM 765 C CA . GLY A 1 101 ? 9.475 -5.410 -15.608 1.00 80.44 101 GLY A CA 1
ATOM 766 C C . GLY A 1 101 ? 8.741 -6.051 -16.784 1.00 80.44 101 GLY A C 1
ATOM 767 O O . GLY A 1 101 ? 7.912 -5.400 -17.408 1.00 80.44 101 GLY A O 1
ATOM 768 N N . ALA A 1 102 ? 9.086 -7.296 -17.127 1.00 76.00 102 ALA A N 1
ATOM 769 C CA . ALA A 1 102 ? 8.511 -8.024 -18.266 1.00 76.00 102 ALA A CA 1
ATOM 770 C C . ALA A 1 102 ? 7.341 -8.931 -17.841 1.00 76.00 102 ALA A C 1
ATOM 772 O O . ALA A 1 102 ? 7.216 -9.268 -16.667 1.00 76.00 102 ALA A O 1
ATOM 773 N N . GLU A 1 103 ? 6.495 -9.382 -18.778 1.00 69.69 103 GLU A N 1
ATOM 774 C CA . GLU A 1 103 ? 5.381 -10.301 -18.459 1.00 69.69 103 GLU A CA 1
ATOM 775 C C . GLU A 1 103 ? 5.846 -11.594 -17.766 1.00 69.69 103 GLU A C 1
ATOM 777 O O . GLU A 1 103 ? 5.229 -12.030 -16.793 1.00 69.69 103 GLU A O 1
ATOM 782 N N . ASP A 1 104 ? 6.987 -12.148 -18.188 1.00 73.56 104 ASP A N 1
ATOM 783 C CA . ASP A 1 104 ? 7.577 -13.369 -17.619 1.00 73.56 104 ASP A CA 1
ATOM 784 C C . ASP A 1 104 ? 8.012 -13.224 -16.143 1.00 73.56 104 ASP A C 1
ATOM 786 O O . ASP A 1 104 ? 8.297 -14.224 -15.475 1.00 73.56 104 ASP A O 1
ATOM 790 N N . ASP A 1 105 ? 8.083 -11.999 -15.605 1.00 71.19 105 ASP A N 1
ATOM 791 C CA . ASP A 1 105 ? 8.434 -11.752 -14.200 1.00 71.19 105 ASP A CA 1
ATOM 792 C C . ASP A 1 105 ? 7.258 -12.015 -13.239 1.00 71.19 105 ASP A C 1
ATOM 794 O O . ASP A 1 105 ? 7.477 -12.160 -12.032 1.00 71.19 105 ASP A O 1
ATOM 798 N N . LYS A 1 106 ? 6.021 -12.136 -13.747 1.00 70.38 106 LYS A N 1
ATOM 799 C CA . LYS A 1 106 ? 4.815 -12.399 -12.942 1.00 70.38 106 LYS A CA 1
ATOM 800 C C . LYS A 1 106 ? 4.969 -13.629 -12.040 1.00 70.38 106 LYS A C 1
ATOM 802 O O . LYS A 1 106 ? 4.634 -13.571 -10.855 1.00 70.38 106 LYS A O 1
ATOM 807 N N . ASP A 1 107 ? 5.521 -14.711 -12.585 1.00 71.56 107 ASP A N 1
ATOM 808 C CA . ASP A 1 107 ? 5.680 -15.996 -11.890 1.00 71.56 107 ASP A CA 1
ATOM 809 C C . ASP A 1 107 ? 6.995 -16.092 -11.098 1.00 71.56 107 ASP A C 1
ATOM 811 O O . ASP A 1 107 ? 7.252 -17.085 -10.417 1.00 71.56 107 ASP A O 1
ATOM 815 N N . ARG A 1 108 ? 7.841 -15.057 -11.169 1.00 74.38 108 ARG A N 1
ATOM 816 C CA . ARG A 1 108 ? 9.161 -15.000 -10.519 1.00 74.38 108 ARG A CA 1
ATOM 817 C C . ARG A 1 108 ? 9.211 -14.038 -9.337 1.00 74.38 108 ARG A C 1
ATOM 819 O O . ARG A 1 108 ? 10.291 -13.779 -8.806 1.00 74.38 108 ARG A O 1
ATOM 826 N N . GLN A 1 109 ? 8.067 -13.502 -8.914 1.00 72.06 109 GLN A N 1
ATOM 827 C CA . GLN A 1 109 ? 8.030 -12.609 -7.765 1.00 72.06 109 GLN A CA 1
ATOM 828 C C . GLN A 1 109 ? 8.386 -13.346 -6.466 1.00 72.06 109 GLN A C 1
ATOM 830 O O . GLN A 1 109 ? 7.825 -14.415 -6.201 1.00 72.06 109 GLN A O 1
ATOM 835 N N . PRO A 1 110 ? 9.249 -12.764 -5.615 1.00 83.88 110 PRO A N 1
ATOM 836 C CA . PRO A 1 110 ? 9.540 -13.334 -4.309 1.00 83.88 110 PRO A CA 1
ATOM 837 C C . PRO A 1 110 ? 8.304 -13.286 -3.395 1.00 83.88 110 PRO A C 1
ATOM 839 O O . PRO A 1 110 ? 7.303 -12.618 -3.680 1.00 83.88 110 PRO A O 1
ATOM 842 N N . GLU A 1 111 ? 8.371 -14.003 -2.273 1.00 85.88 111 GLU A N 1
ATOM 843 C CA . GLU A 1 111 ? 7.371 -13.843 -1.218 1.00 85.88 111 GLU A CA 1
ATOM 844 C C . GLU A 1 111 ? 7.421 -12.418 -0.643 1.00 85.88 111 GLU A C 1
ATOM 846 O O . GLU A 1 111 ? 8.518 -11.891 -0.405 1.00 85.88 111 GLU A O 1
ATOM 851 N N . PRO A 1 112 ? 6.258 -11.792 -0.373 1.00 88.81 112 PRO A N 1
ATOM 852 C CA . PRO A 1 112 ? 6.230 -10.467 0.219 1.00 88.81 112 PRO A CA 1
ATOM 853 C C . PRO A 1 112 ? 6.946 -10.419 1.568 1.00 88.81 112 PRO A C 1
ATOM 855 O O . PRO A 1 112 ? 6.794 -11.290 2.427 1.00 88.81 112 PRO A O 1
ATOM 858 N N . ALA A 1 113 ? 7.690 -9.341 1.795 1.00 91.75 113 ALA A N 1
ATOM 859 C CA . ALA A 1 113 ? 8.319 -9.097 3.078 1.00 91.75 113 ALA A CA 1
ATOM 860 C C . ALA A 1 113 ? 7.266 -8.868 4.172 1.00 91.75 113 ALA A C 1
ATOM 862 O O . ALA A 1 113 ? 6.224 -8.242 3.967 1.00 91.75 113 ALA A O 1
ATOM 863 N N . THR A 1 114 ? 7.583 -9.312 5.386 1.00 92.06 114 THR A N 1
ATOM 864 C CA . THR A 1 114 ? 6.766 -9.043 6.573 1.00 92.06 114 THR A CA 1
ATOM 865 C C . THR A 1 114 ? 6.727 -7.539 6.892 1.00 92.06 114 THR A C 1
ATOM 867 O O . THR A 1 114 ? 7.704 -6.825 6.629 1.00 92.06 114 THR A O 1
ATOM 870 N N . PRO A 1 115 ? 5.693 -7.040 7.599 1.00 90.00 115 PRO A N 1
ATOM 871 C CA . PRO A 1 115 ? 5.610 -5.625 7.977 1.00 90.00 115 PRO A CA 1
ATOM 872 C C . PRO A 1 115 ? 6.823 -5.107 8.769 1.00 90.00 115 PRO A C 1
ATOM 874 O O . PRO A 1 115 ? 7.209 -3.940 8.678 1.00 90.00 115 PRO A O 1
ATOM 877 N N . ASN A 1 116 ? 7.459 -5.977 9.561 1.00 91.94 116 ASN A N 1
ATOM 878 C CA . ASN A 1 116 ? 8.688 -5.652 10.284 1.00 91.94 116 ASN A CA 1
ATOM 879 C C . ASN A 1 116 ? 9.883 -5.446 9.347 1.00 91.94 116 ASN A C 1
ATOM 881 O O . ASN A 1 116 ? 10.675 -4.533 9.577 1.00 91.94 116 ASN A O 1
ATOM 885 N N . GLN A 1 117 ? 10.023 -6.284 8.319 1.00 91.50 117 GLN A N 1
ATOM 886 C CA . GLN A 1 117 ? 11.088 -6.162 7.325 1.00 91.50 117 GLN A CA 1
ATOM 887 C C . GLN A 1 117 ? 10.892 -4.907 6.473 1.00 91.50 117 GLN A C 1
ATOM 889 O O . GLN A 1 117 ? 11.856 -4.159 6.318 1.00 91.50 117 GLN A O 1
ATOM 894 N N . VAL A 1 118 ? 9.659 -4.634 6.022 1.00 89.81 118 VAL A N 1
ATOM 895 C CA . VAL A 1 118 ? 9.323 -3.421 5.255 1.00 89.81 118 VAL A CA 1
ATOM 896 C C . VAL A 1 118 ? 9.740 -2.164 6.016 1.00 89.81 118 VAL A C 1
ATOM 898 O O . VAL A 1 118 ? 10.484 -1.346 5.482 1.00 89.81 118 VAL A O 1
ATOM 901 N N . GLN A 1 119 ? 9.353 -2.050 7.293 1.00 90.31 119 GLN A N 1
ATOM 902 C CA . GLN A 1 119 ? 9.693 -0.883 8.110 1.00 90.31 119 GLN A CA 1
ATOM 903 C C . GLN A 1 119 ? 11.195 -0.786 8.420 1.00 90.31 119 GLN A C 1
ATOM 905 O O . GLN A 1 119 ? 11.784 0.282 8.283 1.00 90.31 119 GLN A O 1
ATOM 910 N N . LYS A 1 120 ? 11.830 -1.874 8.881 1.00 91.69 120 LYS A N 1
ATOM 911 C CA . LYS A 1 120 ? 13.232 -1.826 9.338 1.00 91.69 120 LYS A CA 1
ATOM 912 C C . LYS A 1 120 ? 14.213 -1.588 8.195 1.00 91.69 120 LYS A C 1
ATOM 914 O O . LYS A 1 120 ? 15.217 -0.915 8.401 1.00 91.69 120 LYS A O 1
ATOM 919 N N . LYS A 1 121 ? 13.933 -2.148 7.016 1.00 91.56 121 LYS A N 1
ATOM 920 C CA . LYS A 1 121 ? 14.781 -2.001 5.827 1.00 91.56 121 LYS A CA 1
ATOM 921 C C . LYS A 1 121 ? 14.405 -0.788 4.971 1.00 91.56 121 LYS A C 1
ATOM 923 O O . LYS A 1 121 ? 15.063 -0.567 3.965 1.00 91.56 121 LYS A O 1
ATOM 928 N N . LYS A 1 122 ? 13.378 -0.020 5.362 1.00 90.62 122 LYS A N 1
ATOM 929 C CA . LYS A 1 122 ? 12.849 1.118 4.595 1.00 90.62 122 LYS A CA 1
ATOM 930 C C . LYS A 1 122 ? 12.539 0.757 3.132 1.00 90.62 122 LYS A C 1
ATOM 932 O O . LYS A 1 122 ? 12.876 1.497 2.210 1.00 90.62 122 LYS A O 1
ATOM 937 N N . ILE A 1 123 ? 11.952 -0.430 2.932 1.00 91.12 123 ILE A N 1
ATOM 938 C CA . ILE A 1 123 ? 11.727 -1.008 1.594 1.00 91.12 123 ILE A CA 1
ATOM 939 C C . ILE A 1 123 ? 10.814 -0.088 0.782 1.00 91.12 123 ILE A C 1
ATOM 941 O O . ILE A 1 123 ? 11.120 0.237 -0.363 1.00 91.12 123 ILE A O 1
ATOM 945 N N . TRP A 1 124 ? 9.723 0.376 1.399 1.00 90.12 124 TRP A N 1
ATOM 946 C CA . TRP A 1 124 ? 8.793 1.292 0.748 1.00 90.12 124 TRP A CA 1
ATOM 947 C C . TRP A 1 124 ? 9.489 2.588 0.339 1.00 90.12 124 TRP A C 1
ATOM 949 O O . TRP A 1 124 ? 9.371 2.993 -0.806 1.00 90.12 124 TRP A O 1
ATOM 959 N N . GLU A 1 125 ? 10.274 3.200 1.223 1.00 90.50 125 GLU A N 1
ATOM 960 C CA . GLU A 1 125 ? 10.954 4.462 0.941 1.00 90.50 125 GLU A CA 1
ATOM 961 C C . GLU A 1 125 ? 11.978 4.328 -0.200 1.00 90.50 125 GLU A C 1
ATOM 963 O O . GLU A 1 125 ? 12.092 5.233 -1.025 1.00 90.50 125 GLU A O 1
ATOM 968 N N . SER A 1 126 ? 12.689 3.195 -0.292 1.00 88.69 126 SER A N 1
ATOM 969 C CA . SER A 1 126 ? 13.626 2.938 -1.398 1.00 88.69 126 SER A CA 1
ATOM 970 C C . SER A 1 126 ? 12.939 2.741 -2.750 1.00 88.69 126 SER A C 1
ATOM 972 O O . SER A 1 126 ? 13.484 3.146 -3.777 1.00 88.69 126 SER A O 1
ATOM 974 N N . VAL A 1 127 ? 11.749 2.134 -2.745 1.00 89.75 127 VAL A N 1
ATOM 975 C CA . VAL A 1 127 ? 10.946 1.906 -3.953 1.00 89.75 127 VAL A CA 1
ATOM 976 C C . VAL A 1 127 ? 10.247 3.202 -4.359 1.00 89.75 127 VAL A C 1
ATOM 978 O O . VAL A 1 127 ? 10.346 3.622 -5.506 1.00 89.75 127 VAL A O 1
ATOM 981 N N . GLN A 1 128 ? 9.618 3.891 -3.405 1.00 87.12 128 GLN A N 1
ATOM 982 C CA . GLN A 1 128 ? 8.896 5.145 -3.610 1.00 87.12 128 GLN A CA 1
ATOM 983 C C . GLN A 1 128 ? 9.770 6.222 -4.256 1.00 87.12 128 GLN A C 1
ATOM 985 O O . GLN A 1 128 ? 9.289 6.941 -5.123 1.00 87.12 128 GLN A O 1
ATOM 990 N N . ALA A 1 129 ? 11.046 6.320 -3.874 1.00 86.94 129 ALA A N 1
ATOM 991 C CA . ALA A 1 129 ? 11.977 7.287 -4.458 1.00 86.94 129 ALA A CA 1
ATOM 992 C C . ALA A 1 129 ? 12.184 7.115 -5.977 1.00 86.94 129 ALA A C 1
ATOM 994 O O . ALA A 1 129 ? 12.686 8.026 -6.630 1.00 86.94 129 ALA A O 1
ATOM 995 N N . GLN A 1 130 ? 11.823 5.953 -6.525 1.00 86.31 130 GLN A N 1
ATOM 996 C CA . GLN A 1 130 ? 12.004 5.595 -7.930 1.00 86.31 130 GLN A CA 1
ATOM 997 C C . GLN A 1 130 ? 10.677 5.414 -8.673 1.00 86.31 130 GLN A C 1
ATOM 999 O O . GLN A 1 130 ? 10.689 5.243 -9.892 1.00 86.31 130 GLN A O 1
ATOM 1004 N N . LEU A 1 131 ? 9.545 5.461 -7.961 1.00 83.31 131 LEU A N 1
ATOM 1005 C CA . LEU A 1 131 ? 8.221 5.436 -8.569 1.00 83.31 131 LEU A CA 1
ATOM 1006 C C . LEU A 1 131 ? 7.917 6.793 -9.205 1.00 83.31 131 LEU A C 1
ATOM 1008 O O . LEU A 1 131 ? 7.925 7.824 -8.532 1.00 83.31 131 LEU A O 1
ATOM 1012 N N . LYS A 1 132 ? 7.617 6.780 -10.502 1.00 83.75 132 LYS A N 1
ATOM 1013 C CA . LYS A 1 132 ? 7.164 7.946 -11.269 1.00 83.75 132 LYS A CA 1
ATOM 1014 C C . LYS A 1 132 ? 6.098 7.520 -12.277 1.00 83.75 132 LYS A C 1
ATOM 1016 O O . LYS A 1 132 ? 5.925 6.334 -12.534 1.00 83.75 132 LYS A O 1
ATOM 1021 N N . THR A 1 133 ? 5.406 8.486 -12.858 1.00 83.12 133 THR A N 1
ATOM 1022 C CA . THR A 1 133 ? 4.557 8.266 -14.034 1.00 83.12 133 THR A CA 1
ATOM 1023 C C . THR A 1 133 ? 5.333 8.730 -15.263 1.00 83.12 133 THR A C 1
ATOM 1025 O O . THR A 1 133 ? 5.951 9.797 -15.220 1.00 83.12 133 THR A O 1
ATOM 1028 N N . ASN A 1 134 ? 5.370 7.923 -16.323 1.00 80.56 134 ASN A N 1
ATOM 1029 C CA . ASN A 1 134 ? 6.015 8.304 -17.582 1.00 80.56 134 ASN A CA 1
ATOM 1030 C C . ASN A 1 134 ? 5.082 9.174 -18.459 1.00 80.56 134 ASN A C 1
ATOM 1032 O O . ASN A 1 134 ? 3.968 9.512 -18.059 1.00 80.56 134 ASN A O 1
ATOM 1036 N N . GLU A 1 135 ? 5.534 9.552 -19.658 1.00 81.12 135 GLU A N 1
ATOM 1037 C CA . GLU A 1 135 ? 4.766 10.390 -20.601 1.00 81.12 135 GLU A CA 1
ATOM 1038 C C . GLU A 1 135 ? 3.507 9.697 -21.161 1.00 81.12 135 GLU A C 1
ATOM 1040 O O . GLU A 1 135 ? 2.606 10.368 -21.657 1.00 81.12 135 GLU A O 1
ATOM 1045 N N . GLU A 1 136 ? 3.420 8.370 -21.045 1.00 79.31 136 GLU A N 1
ATOM 1046 C CA . GLU A 1 136 ? 2.277 7.551 -21.475 1.00 79.31 136 GLU A CA 1
ATOM 1047 C C . GLU A 1 136 ? 1.272 7.296 -20.339 1.00 79.31 136 GLU A C 1
ATOM 1049 O O . GLU A 1 136 ? 0.375 6.470 -20.481 1.00 79.31 136 GLU A O 1
ATOM 1054 N N . TYR A 1 137 ? 1.414 7.992 -19.206 1.00 74.56 137 TYR A N 1
ATOM 1055 C CA . TYR A 1 137 ? 0.594 7.816 -18.001 1.00 74.56 137 TYR A CA 1
ATOM 1056 C C . TYR A 1 137 ? 0.734 6.444 -17.318 1.00 74.56 137 TYR A C 1
ATOM 1058 O O . TYR A 1 137 ? -0.051 6.103 -16.434 1.00 74.56 137 TYR A O 1
ATOM 1066 N N . VAL A 1 138 ? 1.785 5.689 -17.642 1.00 78.31 138 VAL A N 1
ATOM 1067 C CA . VAL A 1 138 ? 2.092 4.401 -17.013 1.00 78.31 138 VAL A CA 1
ATOM 1068 C C . VAL A 1 138 ? 2.927 4.632 -15.754 1.00 78.31 138 VAL A C 1
ATOM 1070 O O . VAL A 1 138 ? 3.914 5.377 -15.762 1.00 78.31 138 VAL A O 1
ATOM 1073 N N . ALA A 1 139 ? 2.546 3.984 -14.651 1.00 82.50 139 ALA A N 1
ATOM 1074 C CA . ALA A 1 139 ? 3.367 3.951 -13.446 1.00 82.50 139 ALA A CA 1
ATOM 1075 C C . ALA A 1 139 ? 4.635 3.130 -13.719 1.00 82.50 139 ALA A C 1
ATOM 1077 O O . ALA A 1 139 ? 4.560 1.994 -14.173 1.00 82.50 139 ALA A O 1
ATOM 1078 N N . VAL A 1 140 ? 5.807 3.685 -13.432 1.00 85.31 140 VAL A N 1
ATOM 1079 C CA . VAL A 1 140 ? 7.099 3.033 -13.660 1.00 85.31 140 VAL A CA 1
ATOM 1080 C C . VAL A 1 140 ? 7.964 3.091 -12.404 1.00 85.31 140 VAL A C 1
ATOM 1082 O O . VAL A 1 140 ? 7.906 4.046 -11.628 1.00 85.31 140 VAL A O 1
ATOM 1085 N N . LEU A 1 141 ? 8.797 2.072 -12.215 1.00 87.25 141 LEU A N 1
ATOM 1086 C CA . LEU A 1 141 ? 9.900 2.070 -11.261 1.00 87.25 141 LEU A CA 1
ATOM 1087 C C . LEU A 1 141 ? 11.199 2.293 -12.039 1.00 87.25 141 LEU A C 1
ATOM 1089 O O . LEU A 1 141 ? 11.675 1.392 -12.729 1.00 87.25 141 LEU A O 1
ATOM 1093 N N . GLY A 1 142 ? 11.747 3.508 -11.989 1.00 84.00 142 GLY A N 1
ATOM 1094 C CA . GLY A 1 142 ? 12.796 3.904 -12.930 1.00 84.00 142 GLY A CA 1
ATOM 1095 C C . GLY A 1 142 ? 12.251 3.886 -14.361 1.00 84.00 142 GLY A C 1
ATOM 1096 O O . GLY A 1 142 ? 11.365 4.667 -14.683 1.00 84.00 142 GLY A O 1
ATOM 1097 N N . GLU A 1 143 ? 12.748 2.990 -15.208 1.00 81.38 143 GLU A N 1
ATOM 1098 C CA . GLU A 1 143 ? 12.245 2.793 -16.581 1.00 81.38 143 GLU A CA 1
ATOM 1099 C C . GLU A 1 143 ? 11.376 1.525 -16.718 1.00 81.38 143 GLU A C 1
ATOM 1101 O O . GLU A 1 143 ? 10.940 1.180 -17.813 1.00 81.38 143 GLU A O 1
ATOM 1106 N N . LEU A 1 144 ? 11.133 0.799 -15.618 1.00 85.31 144 LEU A N 1
ATOM 1107 C CA . LEU A 1 144 ? 10.398 -0.466 -15.631 1.00 85.31 144 LEU A CA 1
ATOM 1108 C C . LEU A 1 144 ? 8.894 -0.219 -15.458 1.00 85.31 144 LEU A C 1
ATOM 1110 O O . LEU A 1 144 ? 8.509 0.311 -14.412 1.00 85.31 144 LEU A O 1
ATOM 1114 N N . PRO A 1 145 ? 8.033 -0.632 -16.405 1.00 85.00 145 PRO A N 1
ATOM 1115 C CA . PRO A 1 145 ? 6.594 -0.467 -16.265 1.00 85.00 145 PRO A CA 1
ATOM 1116 C C . PRO A 1 145 ? 6.051 -1.321 -15.128 1.00 85.00 145 PRO A C 1
ATOM 1118 O O . PRO A 1 145 ? 6.442 -2.478 -14.950 1.00 85.00 145 PRO A O 1
ATOM 1121 N N . MET A 1 146 ? 5.146 -0.721 -14.363 1.00 85.19 146 MET A N 1
ATOM 1122 C CA . MET A 1 146 ? 4.216 -1.431 -13.507 1.00 85.19 146 MET A CA 1
ATOM 1123 C C . MET A 1 146 ? 3.262 -2.211 -14.409 1.00 85.19 146 MET A C 1
ATOM 1125 O O . MET A 1 146 ? 2.717 -1.653 -15.351 1.00 85.19 146 MET A O 1
ATOM 1129 N N . LEU A 1 147 ? 3.083 -3.496 -14.132 1.00 83.12 147 LEU A N 1
ATOM 1130 C CA . LEU A 1 147 ? 2.244 -4.392 -14.913 1.00 83.12 147 LEU A CA 1
ATOM 1131 C C . LEU A 1 147 ? 1.273 -5.139 -14.009 1.00 83.12 147 LEU A C 1
ATOM 1133 O O . LEU A 1 147 ? 1.570 -5.465 -12.855 1.00 83.12 147 LEU A O 1
ATOM 1137 N N . THR A 1 148 ? 0.124 -5.457 -14.585 1.00 79.00 148 THR A N 1
ATOM 1138 C CA . THR A 1 148 ? -0.864 -6.394 -14.065 1.00 79.00 148 THR A CA 1
ATOM 1139 C C . THR A 1 148 ? -1.104 -7.499 -15.092 1.00 79.00 148 THR A C 1
ATOM 1141 O O . THR A 1 148 ? -0.645 -7.415 -16.230 1.00 79.00 148 THR A O 1
ATOM 1144 N N . SER A 1 149 ? -1.870 -8.545 -14.757 1.00 70.62 149 SER A N 1
ATOM 1145 C CA . SER A 1 149 ? -2.208 -9.581 -15.752 1.00 70.62 149 SER A CA 1
ATOM 1146 C C . SER A 1 149 ? -3.135 -9.112 -16.873 1.00 70.62 149 SER A C 1
ATOM 1148 O O . SER A 1 149 ? -3.494 -9.929 -17.713 1.00 70.62 149 SER A O 1
ATOM 1150 N N . GLN A 1 150 ? -3.540 -7.843 -16.868 1.00 67.56 150 GLN A N 1
ATOM 1151 C CA . GLN A 1 150 ? -4.303 -7.206 -17.938 1.00 67.56 150 GLN A CA 1
ATOM 1152 C C . GLN A 1 150 ? -3.467 -6.162 -18.703 1.00 67.56 150 GLN A C 1
ATOM 1154 O O . GLN A 1 150 ? -4.013 -5.459 -19.548 1.00 67.56 150 GLN A O 1
ATOM 1159 N N . GLY A 1 151 ? -2.159 -6.072 -18.428 1.00 68.12 151 GLY A N 1
ATOM 1160 C CA . GLY A 1 151 ? -1.257 -5.069 -18.995 1.00 68.12 151 GLY A CA 1
ATOM 1161 C C . GLY A 1 151 ? -0.835 -3.983 -17.991 1.00 68.12 151 GLY A C 1
ATOM 1162 O O . GLY A 1 151 ? -1.118 -4.124 -16.792 1.00 68.12 151 GLY A O 1
ATOM 1163 N N . PRO A 1 152 ? -0.095 -2.961 -18.467 1.00 61.75 152 PRO A N 1
ATOM 1164 C CA . PRO A 1 152 ? 0.287 -1.783 -17.684 1.00 61.75 152 PRO A CA 1
ATOM 1165 C C . PRO A 1 152 ? -0.906 -0.944 -17.218 1.00 61.75 152 PRO A C 1
ATOM 1167 O O . PRO A 1 152 ? -1.944 -0.943 -17.920 1.00 61.75 152 PRO A O 1
#

Sequence (152 aa):
MSAAAAPLAADPAREAAGLLDIRVGRVLRAWRHPEAESLFVEEVDVGEAEPRTICSGLDARVLVLANLKPRNMRGIKSNGMLLAASDEAHEKVELLRVWFGAEDDKDRQPEPATPNQVQKKKIWESVQAQLKTNEEYVAVLGELPMLTSQGP